Protein AF-A0A1F5WT19-F1 (afdb_monomer_lite)

Secondary structure (DSSP, 8-state):
-------------HHHHHHHHHHHHHHHHHHTTSTT--HHHHHHHHHHHHHHHHHHHHHHHHHH--

Organism: NCBI:txid1798330

Radius of gyration: 17.0 Å; chains: 1; bounding box: 33×48×36 Å

pLDDT: mean 82.35, std 15.57, range [39.91, 96.0]

Structure (mmCIF, N/CA/C/O backbone):
data_AF-A0A1F5WT19-F1
#
_entry.id   AF-A0A1F5WT19-F1
#
loop_
_atom_site.group_PDB
_atom_site.id
_atom_site.type_symbol
_atom_site.label_atom_id
_atom_site.label_alt_id
_atom_site.label_comp_id
_atom_site.label_asym_id
_atom_site.label_entity_id
_atom_site.label_seq_id
_atom_site.pdbx_PDB_ins_code
_atom_site.Cartn_x
_atom_site.Cartn_y
_atom_site.Cartn_z
_atom_site.occupancy
_atom_site.B_iso_or_equiv
_atom_site.auth_seq_id
_atom_site.auth_comp_id
_atom_site.auth_asym_id
_atom_site.auth_atom_id
_atom_site.pdbx_PDB_model_num
ATOM 1 N N . MET A 1 1 ? 6.050 44.074 16.565 1.00 39.91 1 MET A N 1
ATOM 2 C CA . MET A 1 1 ? 5.547 42.775 17.056 1.00 39.91 1 MET A CA 1
ATOM 3 C C . MET A 1 1 ? 5.904 41.721 16.017 1.00 39.91 1 MET A C 1
ATOM 5 O O . MET A 1 1 ? 5.214 41.623 15.015 1.00 39.91 1 MET A O 1
ATOM 9 N N . PHE A 1 2 ? 7.020 41.009 16.185 1.00 45.91 2 PHE A N 1
ATOM 10 C CA . PHE A 1 2 ? 7.359 39.884 15.309 1.00 45.91 2 PHE A CA 1
ATOM 11 C C . PHE A 1 2 ? 6.695 38.639 15.894 1.00 45.91 2 PHE A C 1
ATOM 13 O O . PHE A 1 2 ? 7.233 38.004 16.796 1.00 45.91 2 PHE A O 1
ATOM 20 N N . GLY A 1 3 ? 5.470 38.358 15.449 1.00 42.09 3 GLY A N 1
ATOM 21 C CA . GLY A 1 3 ? 4.814 37.088 15.731 1.00 42.09 3 GLY A CA 1
ATOM 22 C C . GLY A 1 3 ? 5.546 36.004 14.955 1.00 42.09 3 GLY A C 1
ATOM 23 O O . GLY A 1 3 ? 5.443 35.950 13.732 1.00 42.09 3 GLY A O 1
ATOM 24 N N . GLY A 1 4 ? 6.338 35.195 15.657 1.00 44.25 4 GLY A N 1
ATOM 25 C CA . GLY A 1 4 ? 6.986 34.022 15.092 1.00 44.25 4 GLY A CA 1
ATOM 26 C C . GLY A 1 4 ? 5.926 33.074 14.547 1.00 44.25 4 GLY A C 1
ATOM 27 O O . GLY A 1 4 ? 5.228 32.417 15.314 1.00 44.25 4 GLY A O 1
ATOM 28 N N . GLY A 1 5 ? 5.802 33.025 13.221 1.00 44.47 5 GLY A N 1
ATOM 29 C CA . GLY A 1 5 ? 5.046 32.000 12.516 1.00 44.47 5 GLY A CA 1
ATOM 30 C C . GLY A 1 5 ? 5.782 30.676 12.648 1.00 44.47 5 GLY A C 1
ATOM 31 O O . GLY A 1 5 ? 6.515 30.276 11.747 1.00 44.47 5 GLY A O 1
ATOM 32 N N . GLN A 1 6 ? 5.625 30.029 13.800 1.00 52.31 6 GLN A N 1
ATOM 33 C CA . GLN A 1 6 ? 5.926 28.616 13.947 1.00 52.31 6 GLN A CA 1
ATOM 34 C C . GLN A 1 6 ? 5.017 27.905 12.948 1.00 52.31 6 GLN A C 1
ATOM 36 O O . GLN A 1 6 ? 3.794 27.921 13.087 1.00 52.31 6 GLN A O 1
ATOM 41 N N . LYS A 1 7 ? 5.604 27.377 11.873 1.00 56.06 7 LYS A N 1
ATOM 42 C CA . LYS A 1 7 ? 4.909 26.445 10.996 1.00 56.06 7 LYS A CA 1
ATOM 43 C C . LYS A 1 7 ? 4.668 25.210 11.852 1.00 56.06 7 LYS A C 1
ATOM 45 O O . LYS A 1 7 ? 5.553 24.373 11.974 1.00 56.06 7 LYS A O 1
ATOM 50 N N . GLU A 1 8 ? 3.522 25.156 12.522 1.00 57.28 8 GLU A N 1
ATOM 51 C CA . GLU A 1 8 ? 2.980 23.901 13.018 1.00 57.28 8 GLU A CA 1
ATOM 52 C C . GLU A 1 8 ? 2.822 23.027 11.776 1.00 57.28 8 GLU A C 1
ATOM 54 O O . GLU A 1 8 ? 1.860 23.168 11.016 1.00 57.28 8 GLU A O 1
ATOM 59 N N . GLU A 1 9 ? 3.823 22.192 11.500 1.00 57.59 9 GLU A N 1
ATOM 60 C CA . GLU A 1 9 ? 3.667 21.047 10.619 1.00 57.59 9 GLU A CA 1
ATOM 61 C C . GLU A 1 9 ? 2.625 20.166 11.300 1.00 57.59 9 GLU A C 1
ATOM 63 O O . GLU A 1 9 ? 2.932 19.313 12.127 1.00 57.59 9 GLU A O 1
ATOM 68 N N . LYS A 1 10 ? 1.348 20.479 11.052 1.00 65.00 10 LYS A N 1
ATOM 69 C CA . LYS A 1 10 ? 0.241 19.635 11.463 1.00 65.00 10 LYS A CA 1
ATOM 70 C C . LYS A 1 10 ? 0.522 18.283 10.842 1.00 65.00 10 LYS A C 1
ATOM 72 O O . LYS A 1 10 ? 0.511 18.168 9.616 1.00 65.00 10 LYS A O 1
ATOM 77 N N . GLU A 1 11 ? 0.790 17.304 11.699 1.00 63.75 11 GLU A N 1
ATOM 78 C CA . GLU A 1 11 ? 0.862 15.906 11.303 1.00 63.75 11 GLU A CA 1
ATOM 79 C C . GLU A 1 11 ? -0.310 15.632 10.353 1.00 63.75 11 GLU A C 1
ATOM 81 O O . GLU A 1 11 ? -1.458 15.973 10.685 1.00 63.75 11 GLU A O 1
ATOM 86 N N . PRO A 1 12 ? -0.041 15.123 9.139 1.00 68.31 12 PRO A N 1
ATOM 87 C CA . PRO A 1 12 ? -1.091 14.911 8.164 1.00 68.31 12 PRO A CA 1
ATOM 88 C C . PRO A 1 12 ? -2.165 14.025 8.792 1.00 68.31 12 PRO A C 1
ATOM 90 O O . PRO A 1 12 ? -1.863 13.029 9.455 1.00 68.31 12 PRO A O 1
ATOM 93 N N . SER A 1 13 ? -3.435 14.386 8.582 1.00 81.56 13 SER A N 1
ATOM 94 C CA . SER A 1 13 ? -4.546 13.540 9.018 1.00 81.56 13 SER A CA 1
ATOM 95 C C . SER A 1 13 ? -4.366 12.126 8.463 1.00 81.56 13 SER A C 1
ATOM 97 O O . SER A 1 13 ? -3.735 11.936 7.420 1.00 81.56 13 SER A O 1
ATOM 99 N N . LYS A 1 14 ? -4.932 11.113 9.127 1.00 80.88 14 LYS A N 1
ATOM 100 C CA . LYS A 1 14 ? -4.827 9.721 8.660 1.00 80.88 14 LYS A CA 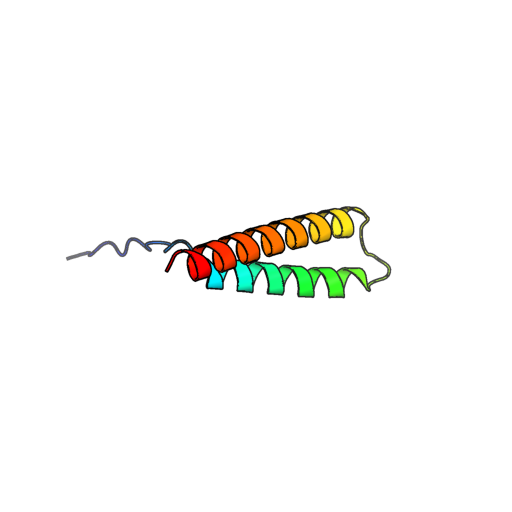1
ATOM 101 C C . LYS A 1 14 ? -5.300 9.568 7.211 1.00 80.88 14 LYS A C 1
ATOM 103 O O . LYS A 1 14 ? -4.648 8.871 6.439 1.00 80.88 14 LYS A O 1
ATOM 108 N N . ASP A 1 15 ? -6.355 10.286 6.820 1.00 85.69 15 ASP A N 1
ATOM 109 C CA . ASP A 1 15 ? -6.813 10.358 5.428 1.00 85.69 15 ASP A CA 1
ATOM 110 C C . ASP A 1 15 ? -5.788 11.025 4.499 1.00 85.69 15 ASP A C 1
ATOM 112 O O . ASP A 1 15 ? -5.544 10.529 3.401 1.00 85.69 15 ASP A O 1
ATOM 116 N N . GLY A 1 16 ? -5.144 12.110 4.942 1.00 87.44 16 GLY A N 1
ATOM 117 C CA . GLY A 1 16 ? -4.070 12.770 4.198 1.00 87.44 16 GLY A CA 1
ATOM 118 C C . GLY A 1 16 ? -2.852 11.865 4.000 1.00 87.44 16 GLY A C 1
ATOM 119 O O . GLY A 1 16 ? -2.335 11.760 2.889 1.00 87.44 16 GLY A O 1
ATOM 120 N N . LYS A 1 17 ? -2.442 11.139 5.046 1.00 89.19 17 LYS A N 1
ATOM 121 C CA . LYS A 1 17 ? -1.350 10.160 4.983 1.00 89.19 17 LYS A CA 1
ATOM 122 C C . LYS A 1 17 ? -1.704 8.982 4.071 1.00 89.19 17 LYS A C 1
ATOM 124 O O . LYS A 1 17 ? -0.885 8.571 3.255 1.00 89.19 17 LYS A O 1
ATOM 129 N N . LEU A 1 18 ? -2.929 8.462 4.160 1.00 92.00 18 LEU A N 1
ATOM 130 C CA . LEU A 1 18 ? -3.406 7.386 3.289 1.00 92.00 18 LEU A CA 1
ATOM 131 C C . LEU A 1 18 ? -3.430 7.819 1.815 1.00 92.00 18 LEU A C 1
ATOM 133 O O . LEU A 1 18 ? -3.032 7.051 0.939 1.00 92.00 18 LEU A O 1
ATOM 137 N N . ALA A 1 19 ? -3.875 9.047 1.538 1.00 91.81 19 ALA A N 1
ATOM 138 C CA . ALA A 1 19 ? -3.885 9.612 0.194 1.00 91.81 19 ALA A CA 1
ATOM 139 C C . ALA A 1 19 ? -2.464 9.782 -0.370 1.00 91.81 19 ALA A C 1
ATOM 141 O O . ALA A 1 19 ? -2.219 9.393 -1.515 1.00 91.81 19 ALA A O 1
ATOM 142 N N . ASP A 1 20 ? -1.523 10.289 0.433 1.00 92.75 20 ASP A N 1
ATOM 143 C CA . ASP A 1 20 ? -0.110 10.409 0.049 1.00 92.75 20 ASP A CA 1
ATOM 144 C C . ASP A 1 20 ? 0.498 9.045 -0.298 1.00 92.75 20 ASP A C 1
ATOM 146 O O . ASP A 1 20 ? 1.049 8.855 -1.384 1.00 92.75 20 ASP A O 1
ATOM 150 N N . LEU A 1 21 ? 0.315 8.054 0.577 1.00 93.88 21 LEU A N 1
ATOM 151 C CA . LEU A 1 21 ? 0.849 6.711 0.366 1.00 93.88 21 LEU A CA 1
ATOM 152 C C . LEU A 1 21 ? 0.267 6.053 -0.886 1.00 93.88 21 LEU A C 1
ATOM 154 O O . LEU A 1 21 ? 1.019 5.488 -1.680 1.00 93.88 21 LEU A O 1
ATOM 158 N N . LYS A 1 22 ? -1.047 6.171 -1.124 1.00 94.25 22 LYS A N 1
ATOM 159 C CA . LYS A 1 22 ? -1.685 5.672 -2.355 1.00 94.25 22 LYS A CA 1
ATOM 160 C C . LYS A 1 22 ? -1.138 6.364 -3.603 1.00 94.25 22 LYS A C 1
ATOM 162 O O . LYS A 1 22 ? -0.930 5.702 -4.622 1.00 94.25 22 LYS A O 1
ATOM 167 N N . SER A 1 23 ? -0.875 7.668 -3.526 1.00 94.31 23 SER A N 1
ATOM 168 C CA . SER A 1 23 ? -0.268 8.432 -4.618 1.00 94.31 23 SER A CA 1
ATOM 169 C C . SER A 1 23 ? 1.151 7.940 -4.920 1.00 94.31 23 SER A C 1
ATOM 171 O O . SER A 1 23 ? 1.463 7.603 -6.065 1.00 94.31 23 SER A O 1
ATOM 173 N N . ARG A 1 24 ? 1.984 7.776 -3.883 1.00 94.19 24 ARG A N 1
ATOM 174 C CA . ARG A 1 24 ? 3.349 7.234 -3.997 1.00 94.19 24 ARG A CA 1
ATOM 175 C C . ARG A 1 24 ? 3.354 5.811 -4.547 1.00 94.19 24 ARG A C 1
ATOM 177 O O . ARG A 1 24 ? 4.138 5.513 -5.443 1.00 94.19 24 ARG A O 1
ATOM 184 N N . ARG A 1 25 ? 2.436 4.957 -4.087 1.00 95.00 25 ARG A N 1
ATOM 185 C CA . ARG A 1 25 ? 2.263 3.585 -4.585 1.00 95.00 25 ARG A CA 1
ATOM 186 C C . ARG A 1 25 ? 1.911 3.574 -6.070 1.00 95.00 25 ARG A C 1
ATOM 188 O O . ARG A 1 25 ? 2.470 2.787 -6.824 1.00 95.00 25 ARG A O 1
ATOM 195 N N . ASN A 1 26 ? 1.017 4.458 -6.515 1.00 93.94 26 ASN A N 1
ATOM 196 C CA . ASN A 1 26 ? 0.648 4.577 -7.929 1.00 93.94 26 ASN A CA 1
ATOM 197 C C . ASN A 1 26 ? 1.830 5.058 -8.785 1.00 93.94 26 ASN A C 1
ATOM 199 O O . ASN A 1 26 ? 2.117 4.464 -9.821 1.00 93.94 26 ASN A O 1
ATOM 203 N N . ALA A 1 27 ? 2.554 6.083 -8.329 1.00 93.12 27 ALA A N 1
ATOM 204 C CA . ALA A 1 27 ? 3.746 6.575 -9.015 1.00 93.12 27 ALA A CA 1
ATOM 205 C C . ALA A 1 27 ? 4.815 5.478 -9.155 1.00 93.12 27 ALA A C 1
ATOM 207 O O . ALA A 1 27 ? 5.313 5.244 -10.256 1.00 93.12 27 ALA A O 1
ATOM 208 N N . LEU A 1 28 ? 5.096 4.751 -8.071 1.00 92.62 28 LEU A N 1
ATOM 209 C CA . LEU A 1 28 ? 6.061 3.655 -8.073 1.00 92.62 28 LEU A CA 1
ATOM 210 C C . LEU A 1 28 ? 5.593 2.474 -8.931 1.00 92.62 28 LEU A C 1
ATOM 212 O O . LEU A 1 28 ? 6.378 1.897 -9.671 1.00 92.62 28 LEU A O 1
ATOM 216 N N . SER A 1 29 ? 4.301 2.145 -8.905 1.00 91.56 29 SER A N 1
ATOM 217 C CA . SER A 1 29 ? 3.730 1.101 -9.760 1.00 91.56 29 SER A CA 1
ATOM 218 C C . SER A 1 29 ? 3.866 1.435 -11.249 1.00 91.56 29 SER A C 1
ATOM 220 O O . SER A 1 29 ? 4.189 0.551 -12.039 1.00 91.56 29 SER A O 1
ATOM 222 N N . ARG A 1 30 ? 3.683 2.705 -11.636 1.00 90.88 30 ARG A N 1
ATOM 223 C CA . ARG A 1 30 ? 3.931 3.169 -13.011 1.00 90.88 30 ARG A CA 1
ATOM 224 C C . ARG A 1 30 ? 5.411 3.098 -13.368 1.00 90.88 30 ARG A C 1
ATOM 226 O O . ARG A 1 30 ? 5.744 2.658 -14.461 1.00 90.88 30 ARG A O 1
ATOM 233 N N . TRP A 1 31 ? 6.287 3.490 -12.446 1.00 88.50 31 TRP A N 1
ATOM 234 C CA . TRP A 1 31 ? 7.733 3.360 -12.614 1.00 88.50 31 TRP A CA 1
ATOM 235 C C . TRP A 1 31 ? 8.164 1.896 -12.795 1.00 88.50 31 TRP A C 1
ATOM 237 O O . TRP A 1 31 ? 8.959 1.587 -13.674 1.00 88.50 31 TRP A O 1
ATOM 247 N N . MET A 1 32 ? 7.558 0.963 -12.062 1.00 86.88 32 MET A N 1
ATOM 248 C CA . MET A 1 32 ? 7.810 -0.472 -12.221 1.00 86.88 32 MET A CA 1
ATOM 249 C C . MET A 1 32 ? 7.284 -1.075 -13.533 1.00 86.88 32 MET A C 1
ATOM 251 O O . MET A 1 32 ? 7.561 -2.238 -13.822 1.00 86.88 32 MET A O 1
ATOM 255 N N . ALA A 1 33 ? 6.547 -0.329 -14.354 1.00 84.94 33 ALA A N 1
ATOM 256 C CA . ALA A 1 33 ? 6.264 -0.752 -15.724 1.00 84.94 33 ALA A CA 1
ATOM 257 C C . ALA A 1 33 ? 7.451 -0.484 -16.672 1.00 84.94 33 ALA A C 1
ATOM 259 O O . ALA A 1 33 ? 7.480 -1.019 -17.780 1.00 84.94 33 ALA A O 1
ATOM 260 N N . SER A 1 34 ? 8.436 0.314 -16.244 1.00 85.31 34 SER A N 1
ATOM 261 C CA . SER A 1 34 ? 9.628 0.630 -17.028 1.00 85.31 34 SER A CA 1
ATOM 262 C C . SER A 1 34 ? 10.620 -0.549 -17.058 1.00 85.31 34 SER A C 1
ATOM 264 O O . SER A 1 34 ? 10.728 -1.309 -16.084 1.00 85.31 34 SER A O 1
ATOM 266 N N . PRO A 1 35 ? 11.365 -0.738 -18.163 1.00 78.56 35 PRO A N 1
ATOM 267 C CA . PRO A 1 35 ? 12.365 -1.800 -18.276 1.00 78.56 35 PRO A CA 1
ATOM 268 C C . PRO A 1 35 ? 13.555 -1.605 -17.321 1.00 78.56 35 PRO A C 1
ATOM 270 O O . PRO A 1 35 ? 14.091 -2.600 -16.844 1.00 78.56 35 PRO A O 1
ATOM 273 N N . ASP A 1 36 ? 13.889 -0.359 -16.967 1.00 86.19 36 ASP A N 1
ATOM 274 C CA . ASP A 1 36 ? 15.000 0.019 -16.072 1.00 86.19 36 ASP A CA 1
ATOM 275 C C . ASP A 1 36 ? 14.667 -0.031 -14.569 1.00 86.19 36 ASP A C 1
ATOM 277 O O . ASP A 1 36 ? 15.400 0.509 -13.740 1.00 86.19 36 ASP A O 1
ATOM 281 N N . LYS A 1 37 ? 13.542 -0.644 -14.187 1.00 82.94 37 LYS A N 1
ATOM 282 C CA . LYS A 1 37 ? 13.149 -0.752 -12.775 1.00 82.94 37 LYS A CA 1
ATOM 283 C C . LYS A 1 37 ? 14.183 -1.532 -11.957 1.00 82.94 37 LYS A C 1
ATOM 285 O O . LYS A 1 37 ? 14.680 -2.573 -12.396 1.00 82.94 37 LYS A O 1
ATOM 290 N N . HIS A 1 38 ? 14.442 -1.075 -10.737 1.00 82.94 38 HIS A N 1
ATOM 291 C CA . HIS A 1 38 ? 15.330 -1.766 -9.810 1.00 82.94 38 HIS A CA 1
ATOM 292 C C . HIS A 1 38 ? 14.537 -2.808 -8.997 1.00 82.94 38 HIS A C 1
ATOM 294 O O . HIS A 1 38 ? 13.386 -2.552 -8.642 1.00 82.94 38 HIS A O 1
ATOM 300 N N . PRO A 1 39 ? 15.105 -3.975 -8.636 1.00 80.94 39 PRO A N 1
ATOM 301 C CA . PRO A 1 39 ? 14.437 -4.928 -7.740 1.00 80.94 39 PRO A CA 1
ATOM 302 C C . PRO A 1 39 ? 14.045 -4.322 -6.379 1.00 80.94 39 PRO A C 1
ATOM 304 O O . PRO A 1 39 ? 13.058 -4.747 -5.782 1.00 80.94 39 PRO A O 1
ATOM 307 N N . ASP A 1 40 ? 14.751 -3.289 -5.907 1.00 89.38 40 ASP A N 1
ATOM 308 C CA . ASP A 1 40 ? 14.362 -2.571 -4.682 1.00 89.38 40 ASP A CA 1
ATOM 309 C C . ASP A 1 40 ? 13.069 -1.763 -4.823 1.00 89.38 40 ASP A C 1
ATOM 311 O O . ASP A 1 40 ? 12.395 -1.532 -3.817 1.00 89.38 40 ASP A O 1
ATOM 315 N N . ASP A 1 41 ? 12.671 -1.388 -6.042 1.00 88.12 41 ASP A N 1
ATOM 316 C CA . ASP A 1 41 ? 11.400 -0.698 -6.281 1.00 88.12 41 ASP A CA 1
ATOM 317 C C . ASP A 1 41 ? 10.217 -1.617 -5.937 1.00 88.12 41 ASP A C 1
ATOM 319 O O . ASP A 1 41 ? 9.214 -1.166 -5.384 1.00 88.12 41 ASP A O 1
ATOM 323 N N . ALA A 1 42 ? 10.357 -2.929 -6.164 1.00 88.38 42 ALA A N 1
ATOM 324 C CA . ALA A 1 42 ? 9.348 -3.915 -5.778 1.00 88.38 42 ALA A CA 1
ATOM 325 C C . ALA A 1 42 ? 9.239 -4.036 -4.250 1.00 88.38 42 ALA A C 1
ATOM 327 O O . ALA A 1 42 ? 8.136 -4.015 -3.701 1.00 88.38 42 ALA A O 1
ATOM 328 N N . ASN A 1 43 ? 10.383 -4.061 -3.558 1.00 91.88 43 ASN A N 1
ATOM 329 C CA . ASN A 1 43 ? 10.442 -4.050 -2.093 1.00 91.88 43 ASN A CA 1
ATOM 330 C C . ASN A 1 43 ? 9.825 -2.766 -1.512 1.00 91.88 43 ASN A C 1
ATOM 332 O O . ASN A 1 43 ? 9.173 -2.795 -0.467 1.00 91.88 43 ASN A O 1
ATOM 336 N N . GLN A 1 44 ? 10.035 -1.618 -2.162 1.00 92.06 44 GLN A N 1
ATOM 337 C CA . GLN A 1 44 ? 9.405 -0.362 -1.762 1.00 92.06 44 GLN A CA 1
ATOM 338 C C . GLN A 1 44 ? 7.894 -0.372 -1.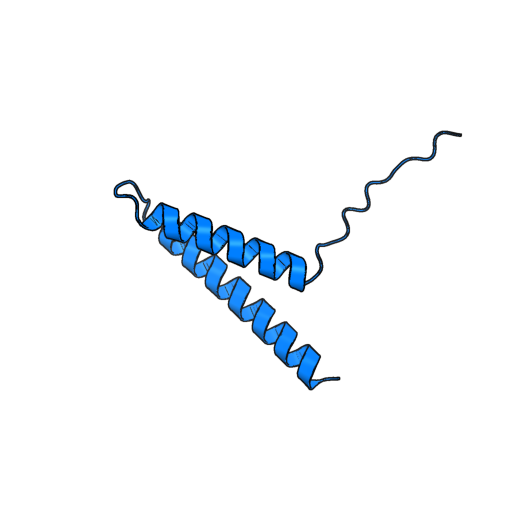994 1.00 92.06 44 GLN A C 1
ATOM 340 O O . GLN A 1 44 ? 7.160 0.112 -1.130 1.00 92.06 44 GLN A O 1
ATOM 345 N N . LEU A 1 45 ? 7.418 -0.951 -3.100 1.00 93.12 45 LEU A N 1
ATOM 346 C CA . LEU A 1 45 ? 5.986 -1.082 -3.356 1.00 93.12 45 LEU A CA 1
ATOM 347 C C . LEU A 1 45 ? 5.313 -1.942 -2.279 1.00 93.12 45 LEU A C 1
ATOM 349 O O . LEU A 1 45 ? 4.311 -1.517 -1.713 1.00 93.12 45 LEU A O 1
ATOM 353 N N . GLU A 1 46 ? 5.916 -3.077 -1.916 1.00 93.19 46 GLU A N 1
ATOM 354 C CA . GLU A 1 46 ? 5.399 -3.949 -0.853 1.00 93.19 46 GLU A CA 1
ATOM 355 C C . GLU A 1 46 ? 5.311 -3.218 0.498 1.00 93.19 46 GLU A C 1
ATOM 357 O O . GLU A 1 46 ? 4.335 -3.362 1.236 1.00 93.19 46 GLU A O 1
ATOM 362 N N . LYS A 1 47 ? 6.310 -2.390 0.830 1.00 94.94 47 LYS A N 1
ATOM 363 C CA . LYS A 1 47 ? 6.282 -1.567 2.051 1.00 94.94 47 LYS A CA 1
ATOM 364 C C . LYS A 1 47 ? 5.147 -0.544 2.027 1.00 94.94 47 LYS A C 1
ATOM 366 O O . LYS A 1 47 ? 4.505 -0.337 3.055 1.00 94.94 47 LYS A O 1
ATOM 371 N N . LEU A 1 48 ? 4.907 0.093 0.879 1.00 94.88 48 LEU A N 1
ATOM 372 C CA . LEU A 1 48 ? 3.805 1.041 0.718 1.00 94.88 48 LEU A CA 1
ATOM 373 C C . LEU A 1 48 ? 2.450 0.342 0.846 1.00 94.88 48 LEU A C 1
ATOM 375 O O . LEU A 1 48 ? 1.582 0.863 1.542 1.00 94.88 48 LEU A O 1
ATOM 379 N N . ASP A 1 49 ? 2.282 -0.835 0.243 1.00 95.12 49 ASP A N 1
ATOM 380 C CA . ASP A 1 49 ? 1.040 -1.606 0.340 1.00 95.12 49 ASP A CA 1
ATOM 381 C C . ASP A 1 49 ? 0.746 -2.026 1.790 1.00 95.12 49 ASP A C 1
ATOM 383 O O . ASP A 1 49 ? -0.370 -1.812 2.264 1.00 95.12 49 ASP A O 1
ATOM 387 N N . LYS A 1 50 ? 1.753 -2.499 2.540 1.00 96.00 50 LYS A N 1
ATOM 388 C CA . LYS A 1 50 ? 1.600 -2.842 3.969 1.00 96.00 50 LYS A CA 1
ATOM 389 C C . LYS A 1 50 ? 1.194 -1.646 4.833 1.00 96.00 50 LYS A C 1
ATOM 391 O O . LYS A 1 50 ? 0.351 -1.778 5.716 1.00 96.00 50 LYS A O 1
ATOM 396 N N . GLU A 1 51 ? 1.786 -0.473 4.605 1.00 94.94 51 GLU A N 1
ATOM 397 C CA . GLU A 1 51 ? 1.432 0.731 5.371 1.00 94.94 51 GLU A CA 1
ATOM 398 C C . GLU A 1 51 ? 0.027 1.243 5.001 1.00 94.94 51 GLU A C 1
ATOM 400 O O . GLU A 1 51 ? -0.718 1.674 5.882 1.00 94.94 51 GLU A O 1
ATOM 405 N N . ILE A 1 52 ? -0.366 1.161 3.722 1.00 95.25 52 ILE A N 1
ATOM 406 C CA . ILE A 1 52 ? -1.729 1.487 3.271 1.00 95.25 52 ILE A CA 1
ATOM 407 C C . ILE A 1 52 ? -2.744 0.566 3.951 1.00 95.25 52 ILE A C 1
ATOM 409 O O . ILE A 1 52 ? -3.709 1.063 4.530 1.00 95.25 52 ILE A O 1
ATOM 413 N N . GLU A 1 53 ? -2.517 -0.749 3.918 1.00 95.19 53 GLU A N 1
ATOM 414 C CA . GLU A 1 53 ? -3.403 -1.742 4.533 1.00 95.19 53 GLU A CA 1
ATOM 415 C C . GLU A 1 53 ? -3.575 -1.480 6.032 1.00 95.19 53 GLU A C 1
ATOM 417 O O . GLU A 1 53 ? -4.700 -1.400 6.527 1.00 95.19 53 GLU A O 1
ATOM 422 N N . ARG A 1 54 ? -2.467 -1.228 6.737 1.00 93.81 54 ARG A N 1
ATOM 423 C CA . ARG A 1 54 ? -2.482 -0.897 8.163 1.00 93.81 54 ARG A CA 1
ATOM 424 C C . ARG A 1 54 ? -3.324 0.344 8.463 1.00 93.81 54 ARG A C 1
ATOM 426 O O . ARG A 1 54 ? -4.086 0.354 9.429 1.00 93.81 54 ARG A O 1
ATOM 433 N N . LEU A 1 55 ? -3.188 1.409 7.671 1.00 91.88 55 LEU A N 1
ATOM 434 C CA . LEU A 1 55 ? -3.970 2.632 7.870 1.00 91.88 55 LEU A CA 1
ATOM 435 C C 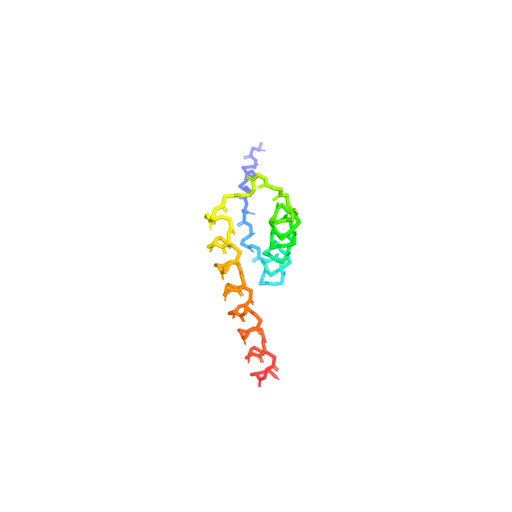. LEU A 1 55 ? -5.456 2.428 7.559 1.00 91.88 55 LEU A C 1
ATOM 437 O O . LEU A 1 55 ? -6.301 2.978 8.265 1.00 91.88 55 LEU A O 1
ATOM 441 N N . GLU A 1 56 ? -5.786 1.637 6.539 1.00 92.62 56 GLU A N 1
ATOM 442 C CA . GLU A 1 56 ? -7.176 1.286 6.238 1.00 92.62 56 GLU A CA 1
ATOM 443 C C . GLU A 1 56 ? -7.803 0.425 7.336 1.00 92.62 56 GLU A C 1
ATOM 445 O O . GLU A 1 56 ? -8.970 0.627 7.672 1.00 92.62 56 GLU A O 1
ATOM 450 N N . GLU A 1 57 ? -7.051 -0.505 7.925 1.00 92.75 57 GLU A N 1
ATOM 451 C CA . GLU A 1 57 ? -7.516 -1.304 9.058 1.00 92.75 57 GLU A CA 1
ATOM 452 C C . GLU A 1 57 ? -7.773 -0.430 10.287 1.00 92.75 57 GLU A C 1
ATOM 454 O O . GLU A 1 57 ? -8.849 -0.513 10.877 1.00 92.75 57 GLU A O 1
ATOM 459 N N . ILE A 1 58 ? -6.843 0.471 10.624 1.00 89.56 58 ILE A N 1
ATOM 460 C CA . ILE A 1 58 ? -7.033 1.444 11.709 1.00 89.56 58 ILE A CA 1
ATOM 461 C C . ILE A 1 58 ? -8.299 2.268 11.470 1.00 89.56 58 ILE A C 1
ATOM 463 O O . ILE A 1 58 ? -9.112 2.399 12.380 1.00 89.56 58 ILE A O 1
ATOM 467 N N . LYS A 1 59 ? -8.506 2.767 10.248 1.00 87.94 59 LYS A N 1
ATOM 468 C CA . LYS A 1 59 ? -9.706 3.536 9.906 1.00 87.94 59 LYS A CA 1
ATOM 469 C C . LYS A 1 59 ? -10.984 2.712 10.090 1.00 87.94 59 LYS A C 1
ATOM 471 O O . LYS A 1 59 ? -11.915 3.180 10.734 1.00 87.94 59 LYS A O 1
ATOM 476 N N . LYS A 1 60 ? -11.009 1.466 9.604 1.00 88.69 60 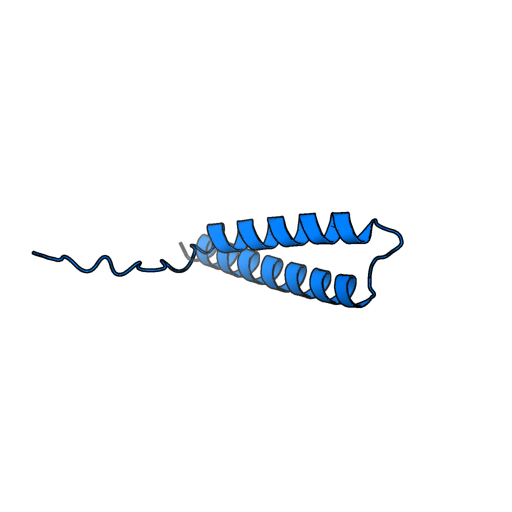LYS A N 1
ATOM 477 C CA . LYS A 1 60 ? -12.151 0.553 9.793 1.00 88.69 60 LYS A CA 1
ATOM 478 C C . LYS A 1 60 ? -12.427 0.268 11.269 1.00 88.69 60 LYS A C 1
ATOM 480 O O . LYS A 1 60 ? -13.580 0.083 11.647 1.00 88.69 60 LYS A O 1
ATOM 485 N N . LEU A 1 61 ? -11.385 0.170 12.095 1.00 89.06 61 LEU A 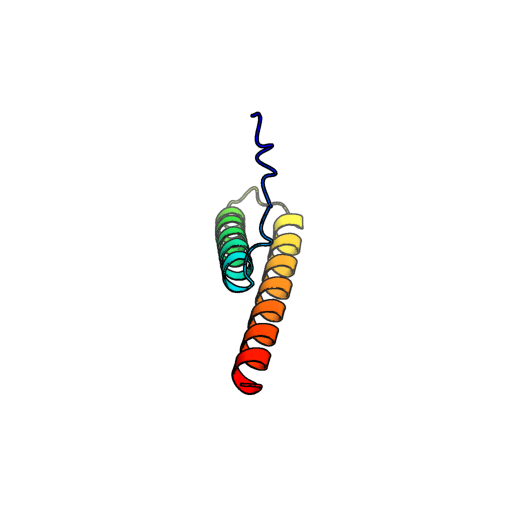N 1
ATOM 486 C CA . LEU A 1 61 ? -11.525 -0.024 13.538 1.00 89.06 61 LEU A CA 1
ATOM 487 C C . LEU A 1 61 ? -12.092 1.226 14.218 1.00 89.06 61 LEU A C 1
ATOM 489 O O . LEU A 1 61 ? -12.966 1.094 15.069 1.00 89.06 61 LEU A O 1
ATOM 493 N N . GLU A 1 62 ? -11.658 2.420 13.811 1.00 84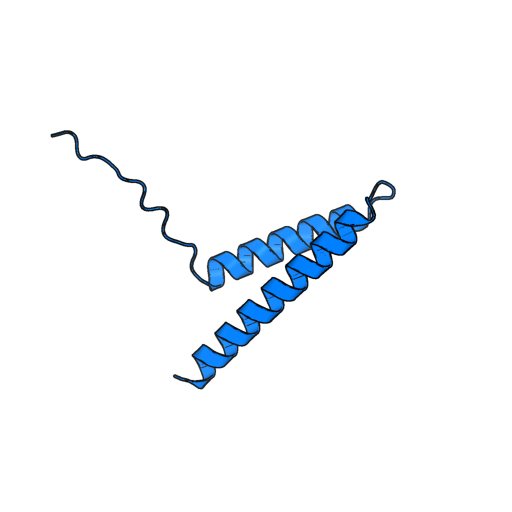.44 62 GLU A N 1
ATOM 494 C CA . GLU A 1 62 ? -12.212 3.691 14.296 1.00 84.44 62 GLU A CA 1
ATOM 495 C C . GLU A 1 62 ? -13.683 3.867 13.901 1.00 84.44 62 GLU A C 1
ATOM 497 O O . GLU A 1 62 ? -14.487 4.280 14.730 1.00 84.44 62 GLU A O 1
ATOM 502 N N . GLU A 1 63 ? -14.060 3.481 12.679 1.00 82.12 63 GLU A N 1
ATOM 503 C CA . GLU A 1 63 ? -15.453 3.517 12.210 1.00 82.12 63 GLU A CA 1
ATOM 504 C C . GLU A 1 63 ? -16.359 2.518 12.945 1.00 82.12 63 GLU A C 1
ATOM 506 O O . GLU A 1 63 ? -17.549 2.770 13.083 1.00 82.12 63 GLU A O 1
ATOM 511 N N . LYS A 1 64 ? -15.823 1.383 13.416 1.00 79.12 64 LYS A N 1
ATOM 512 C CA . LYS A 1 64 ? -16.586 0.381 14.187 1.00 79.12 64 LYS A CA 1
ATOM 513 C C . LYS A 1 64 ? -16.695 0.701 15.677 1.00 79.12 64 LYS A C 1
ATOM 515 O O . LYS A 1 64 ? -17.542 0.122 16.351 1.00 79.12 64 LYS A O 1
ATOM 520 N N . ALA A 1 65 ? -15.798 1.531 16.200 1.00 72.81 65 ALA A N 1
ATOM 521 C CA . ALA A 1 65 ? -15.761 1.918 17.608 1.00 72.81 65 ALA A CA 1
ATOM 522 C C . ALA A 1 65 ? -16.636 3.148 17.922 1.00 72.81 65 ALA A C 1
ATOM 524 O O . ALA A 1 65 ? -16.733 3.530 19.089 1.00 72.81 65 ALA A O 1
ATOM 525 N N . ASN A 1 66 ? -17.243 3.753 16.898 1.00 58.69 66 ASN A N 1
ATOM 526 C CA . ASN A 1 66 ? -18.065 4.961 16.962 1.00 58.69 66 ASN A CA 1
ATOM 527 C C . ASN A 1 66 ? -19.520 4.661 16.583 1.00 58.69 66 ASN A C 1
ATOM 529 O O . ASN A 1 66 ? -20.414 5.329 17.142 1.00 58.69 66 ASN A O 1
#

Sequence (66 aa):
MFGGGQKEEKEPSKDGKLADLKSRRNALSRWMASPDKHPDDANQLEKLDKEIERLEEIKKLEEKAN

Foldseek 3Di:
DPDPPPPPPPDQDLVRVLVVLVVVLVVLVVVVVDPPDDPVSVVVNVVSVVVNVVSVVVVVVVVVVD